Protein AF-A0A251RU11-F1 (afdb_monomer_lite)

Radius of gyration: 13.24 Å; chains: 1; bounding box: 28×26×33 Å

InterPro domains:
  IPR000299 FERM domain [PS50057] (30-76)
  IPR004113 FAD-binding oxidoreductase/transferase, type 4, C-terminal [PF02913] (5-67)

Structure (mmCIF, N/CA/C/O backbone):
data_AF-A0A251RU11-F1
#
_entry.id   AF-A0A251RU11-F1
#
loop_
_atom_site.group_PDB
_atom_site.id
_atom_site.type_symbol
_atom_site.label_atom_id
_atom_site.label_alt_id
_atom_site.label_comp_id
_atom_site.label_asym_id
_atom_site.label_entity_id
_atom_site.label_seq_id
_atom_site.pdbx_PDB_ins_code
_atom_site.Cartn_x
_atom_site.Cartn_y
_atom_site.Cartn_z
_atom_site.occupancy
_atom_site.B_iso_or_equiv
_atom_site.auth_seq_id
_atom_site.auth_comp_id
_atom_site.auth_asym_id
_atom_site.auth_atom_id
_atom_site.pdbx_PDB_model_num
ATOM 1 N N . MET A 1 1 ? 17.400 17.385 -13.163 1.00 60.28 1 MET A N 1
ATOM 2 C CA . MET A 1 1 ? 17.532 17.301 -11.694 1.00 60.28 1 MET A CA 1
ATOM 3 C C . MET A 1 1 ? 16.552 16.238 -11.229 1.00 60.28 1 MET A C 1
ATOM 5 O O . MET A 1 1 ? 15.403 16.314 -11.643 1.00 60.28 1 MET A O 1
ATOM 9 N N . PHE A 1 2 ? 17.003 15.207 -10.514 1.00 68.69 2 PHE A N 1
ATOM 10 C CA . PHE A 1 2 ? 16.114 14.150 -10.018 1.00 68.69 2 PHE A CA 1
ATOM 11 C C . PHE A 1 2 ? 15.338 14.674 -8.805 1.00 68.69 2 PHE A C 1
ATOM 13 O O . PHE A 1 2 ? 15.935 15.291 -7.925 1.00 68.69 2 PHE A O 1
ATOM 20 N N . SER A 1 3 ? 14.023 14.470 -8.786 1.00 79.38 3 SER A N 1
ATOM 21 C CA . SER A 1 3 ? 13.135 14.842 -7.682 1.00 79.38 3 SER A CA 1
ATOM 22 C C . SER A 1 3 ? 12.631 13.588 -6.978 1.00 79.38 3 SER A C 1
ATOM 24 O O . SER A 1 3 ? 12.262 12.621 -7.648 1.00 79.38 3 SER A O 1
ATOM 26 N N . LEU A 1 4 ? 12.579 13.638 -5.649 1.00 81.88 4 LEU A N 1
ATOM 27 C CA . LEU A 1 4 ? 11.867 12.664 -4.827 1.00 81.88 4 LEU A CA 1
ATOM 28 C C . LEU A 1 4 ? 10.383 13.023 -4.818 1.00 81.88 4 LEU A C 1
ATOM 30 O O . LEU A 1 4 ? 10.026 14.166 -4.530 1.00 81.88 4 LEU A O 1
ATOM 34 N N . GLN A 1 5 ? 9.532 12.060 -5.155 1.00 85.50 5 GLN A N 1
ATOM 35 C CA . GLN A 1 5 ? 8.082 12.217 -5.095 1.00 85.50 5 GLN A CA 1
ATOM 36 C C . GLN A 1 5 ? 7.462 11.030 -4.371 1.00 85.50 5 GLN A C 1
ATOM 38 O O . GLN A 1 5 ? 7.918 9.897 -4.523 1.00 85.50 5 GLN A O 1
ATOM 43 N N . VAL A 1 6 ? 6.413 11.311 -3.601 1.00 87.38 6 VAL A N 1
ATOM 44 C CA . VAL A 1 6 ? 5.665 10.303 -2.854 1.00 87.38 6 VAL A CA 1
ATOM 45 C C . VAL A 1 6 ? 4.252 10.229 -3.413 1.00 87.38 6 VAL A C 1
ATOM 47 O O . VAL A 1 6 ? 3.573 11.248 -3.535 1.00 87.38 6 VAL A O 1
ATOM 50 N N . ALA A 1 7 ? 3.821 9.022 -3.759 1.00 87.56 7 ALA A N 1
ATOM 51 C CA . ALA A 1 7 ? 2.444 8.711 -4.110 1.00 87.56 7 ALA A CA 1
ATOM 52 C C . ALA A 1 7 ? 1.807 7.886 -2.991 1.00 87.56 7 ALA A C 1
ATOM 54 O O . ALA A 1 7 ? 2.434 6.966 -2.472 1.00 87.56 7 ALA A O 1
ATOM 55 N N . MET A 1 8 ? 0.563 8.206 -2.640 1.00 89.44 8 MET A N 1
ATOM 56 C CA . MET A 1 8 ? -0.244 7.438 -1.694 1.00 89.44 8 MET A CA 1
ATOM 57 C C . MET A 1 8 ? -1.487 6.931 -2.414 1.00 89.44 8 MET A C 1
ATOM 59 O O . MET A 1 8 ? -2.200 7.714 -3.044 1.00 89.44 8 MET A O 1
ATOM 63 N N . CYS A 1 9 ? -1.739 5.632 -2.316 1.00 89.94 9 CYS A N 1
ATOM 64 C CA . CYS A 1 9 ? -2.860 4.969 -2.969 1.00 89.94 9 CYS A CA 1
ATOM 65 C C . CYS A 1 9 ? -3.650 4.174 -1.928 1.00 89.94 9 CYS A C 1
ATOM 67 O O . CYS A 1 9 ? -3.070 3.363 -1.209 1.00 89.94 9 CYS A O 1
ATOM 69 N N . ASN A 1 10 ? -4.961 4.401 -1.846 1.00 91.94 10 ASN A N 1
ATOM 70 C CA . ASN A 1 10 ? -5.849 3.683 -0.935 1.00 91.94 10 ASN A CA 1
ATOM 71 C C . ASN A 1 10 ? -6.518 2.511 -1.655 1.00 91.94 10 ASN A C 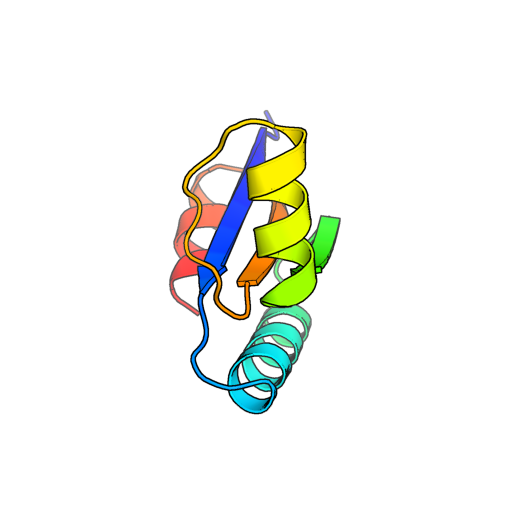1
ATOM 73 O O . ASN A 1 10 ? -6.955 2.649 -2.798 1.00 91.94 10 ASN A O 1
ATOM 77 N N . PHE A 1 11 ? -6.645 1.383 -0.965 1.00 91.25 11 PHE A N 1
ATOM 78 C CA . PHE A 1 11 ? -7.191 0.150 -1.516 1.00 91.25 11 PHE A CA 1
ATOM 79 C C . PHE A 1 11 ? -8.285 -0.427 -0.616 1.00 91.25 11 PHE A C 1
ATOM 81 O O . PHE A 1 11 ? -8.217 -0.297 0.607 1.00 91.25 11 PHE A O 1
ATOM 88 N N . PRO A 1 12 ? -9.294 -1.093 -1.201 1.00 90.81 12 PRO A N 1
ATOM 89 C CA . PRO A 1 12 ? -10.346 -1.739 -0.430 1.00 90.81 12 PRO A CA 1
ATOM 90 C C . PRO A 1 12 ? -9.918 -3.107 0.120 1.00 90.81 12 PRO A C 1
ATOM 92 O O . PRO A 1 12 ? -10.468 -3.545 1.128 1.00 90.81 12 PRO A O 1
ATOM 95 N N . THR A 1 13 ? -8.961 -3.797 -0.518 1.00 92.94 13 THR A N 1
ATOM 96 C CA . THR A 1 13 ? -8.503 -5.126 -0.086 1.00 92.94 13 THR A CA 1
ATOM 97 C C . THR A 1 13 ? -6.984 -5.269 -0.127 1.00 92.94 13 THR A C 1
ATOM 99 O O . THR A 1 13 ? -6.300 -4.650 -0.940 1.00 92.94 13 THR A O 1
ATOM 102 N N . ILE A 1 14 ? -6.449 -6.158 0.718 1.00 92.81 14 ILE A N 1
ATOM 103 C CA . ILE A 1 14 ? -5.013 -6.481 0.748 1.00 92.81 14 ILE A CA 1
ATOM 104 C C . ILE A 1 14 ? -4.531 -7.131 -0.554 1.00 92.81 14 ILE A C 1
ATOM 106 O O . ILE A 1 14 ? -3.367 -7.010 -0.928 1.00 92.81 14 ILE A O 1
ATOM 110 N N . LYS A 1 15 ? -5.436 -7.815 -1.263 1.00 93.88 15 LYS A N 1
ATOM 111 C CA . LYS A 1 15 ? -5.130 -8.430 -2.549 1.00 93.88 15 LYS A CA 1
ATOM 112 C C . LYS A 1 15 ? -4.837 -7.356 -3.596 1.00 93.88 15 LYS A C 1
ATOM 114 O O . LYS A 1 15 ? -3.836 -7.472 -4.293 1.00 93.88 15 LYS A O 1
ATOM 119 N N . ASP A 1 16 ? -5.653 -6.304 -3.651 1.00 91.44 16 ASP A N 1
ATOM 120 C CA . ASP A 1 16 ? -5.468 -5.210 -4.613 1.00 91.44 16 ASP A CA 1
ATOM 121 C C . ASP A 1 16 ? -4.140 -4.477 -4.373 1.00 91.44 16 ASP A C 1
ATOM 123 O O . ASP A 1 16 ? -3.408 -4.188 -5.317 1.00 91.44 16 ASP A O 1
ATOM 127 N N . VAL A 1 17 ? -3.780 -4.260 -3.101 1.00 91.88 17 VAL A N 1
ATOM 128 C CA . VAL A 1 17 ? -2.467 -3.722 -2.705 1.00 91.88 17 VAL A CA 1
ATOM 129 C C . VAL A 1 17 ? -1.331 -4.590 -3.250 1.00 91.88 17 VAL A C 1
ATOM 131 O O . VAL A 1 17 ? -0.384 -4.077 -3.848 1.00 91.88 17 VAL A O 1
ATOM 134 N N . ALA A 1 18 ? -1.404 -5.905 -3.024 1.00 92.12 18 ALA A N 1
ATOM 135 C CA . ALA A 1 18 ? -0.362 -6.839 -3.436 1.00 92.12 18 ALA A CA 1
ATOM 136 C C . ALA A 1 18 ? -0.227 -6.902 -4.964 1.00 92.12 18 ALA A C 1
ATOM 138 O O . ALA A 1 18 ? 0.890 -6.855 -5.480 1.00 92.12 18 ALA A O 1
ATOM 139 N N . ASP A 1 19 ? -1.350 -6.950 -5.682 1.00 92.50 19 ASP A N 1
ATOM 140 C CA . ASP A 1 19 ? -1.376 -6.969 -7.145 1.00 92.50 19 ASP A CA 1
ATOM 141 C C . ASP A 1 19 ? -0.723 -5.703 -7.725 1.00 92.50 19 ASP A C 1
ATOM 143 O O . ASP A 1 19 ? 0.093 -5.793 -8.646 1.00 92.50 19 ASP A O 1
ATOM 147 N N . VAL A 1 20 ? -0.999 -4.530 -7.144 1.00 89.81 20 VAL A N 1
ATOM 148 C CA . VAL A 1 20 ? -0.399 -3.254 -7.572 1.00 89.81 20 VAL A CA 1
ATOM 149 C C . VAL A 1 20 ? 1.087 -3.183 -7.229 1.00 89.81 20 VAL A C 1
ATOM 151 O O . VAL A 1 20 ? 1.881 -2.739 -8.056 1.00 89.81 20 VAL A O 1
ATOM 154 N N . ALA A 1 21 ? 1.503 -3.658 -6.053 1.00 89.44 21 ALA A N 1
ATOM 155 C CA . ALA A 1 21 ? 2.921 -3.718 -5.698 1.00 89.44 21 ALA A CA 1
ATOM 156 C C . ALA A 1 21 ? 3.713 -4.606 -6.678 1.00 89.44 21 ALA A C 1
ATOM 158 O O . ALA A 1 21 ? 4.795 -4.223 -7.131 1.00 89.44 21 ALA A O 1
ATOM 159 N N . ILE A 1 22 ? 3.151 -5.757 -7.064 1.00 90.56 22 ILE A N 1
ATOM 160 C CA . ILE A 1 22 ? 3.737 -6.654 -8.069 1.00 90.56 22 ILE A CA 1
ATOM 161 C C . ILE A 1 22 ? 3.785 -5.969 -9.439 1.00 90.56 22 ILE A C 1
ATOM 163 O O . ILE A 1 22 ? 4.831 -5.983 -10.090 1.00 90.56 22 ILE A O 1
ATOM 167 N N . ALA A 1 23 ? 2.689 -5.341 -9.872 1.00 88.94 23 ALA A N 1
ATOM 168 C CA . ALA A 1 23 ? 2.642 -4.613 -11.138 1.00 88.94 23 ALA A CA 1
ATOM 169 C C . ALA A 1 23 ? 3.693 -3.491 -11.185 1.00 88.94 23 ALA A C 1
ATOM 171 O O . ALA A 1 23 ? 4.420 -3.370 -12.171 1.00 88.94 23 ALA A O 1
ATOM 172 N N . ALA A 1 24 ? 3.849 -2.734 -10.095 1.00 85.62 24 ALA A N 1
ATOM 173 C CA . ALA A 1 24 ? 4.864 -1.694 -9.967 1.00 85.62 24 ALA A CA 1
ATOM 174 C C . ALA A 1 24 ? 6.286 -2.267 -10.076 1.00 85.62 24 ALA A C 1
ATOM 176 O O . ALA A 1 24 ? 7.091 -1.739 -10.844 1.00 85.62 24 ALA A O 1
ATOM 177 N N . MET A 1 25 ? 6.589 -3.382 -9.401 1.00 85.94 25 MET A N 1
ATOM 178 C CA . MET A 1 25 ? 7.888 -4.062 -9.527 1.00 85.94 25 MET A CA 1
ATOM 179 C C . MET A 1 25 ? 8.167 -4.547 -10.958 1.00 85.94 25 MET A C 1
ATOM 181 O O . MET A 1 25 ? 9.302 -4.459 -11.428 1.00 85.94 25 MET A O 1
ATOM 185 N N . LEU A 1 26 ? 7.146 -5.039 -11.666 1.00 87.44 26 LEU A N 1
ATOM 186 C CA . LEU A 1 26 ? 7.273 -5.549 -13.037 1.00 87.44 26 LEU A CA 1
ATOM 187 C C . LEU A 1 26 ? 7.249 -4.449 -14.111 1.00 87.44 26 LEU A C 1
ATOM 189 O O . LEU A 1 26 ? 7.651 -4.698 -15.246 1.00 87.44 26 LEU A O 1
ATOM 193 N N . SER A 1 27 ? 6.820 -3.234 -13.767 1.00 84.38 27 SER A N 1
ATOM 194 C CA . SER A 1 27 ? 6.718 -2.100 -14.698 1.00 84.38 27 SER A CA 1
ATOM 195 C C . SER A 1 27 ? 8.071 -1.517 -15.134 1.00 84.38 27 SER A C 1
ATOM 197 O O . SER A 1 27 ? 8.129 -0.730 -16.079 1.00 84.38 27 SER A O 1
ATOM 199 N N . GLY A 1 28 ? 9.163 -1.869 -14.446 1.00 80.12 28 GLY A N 1
ATOM 200 C CA . GLY A 1 28 ? 10.495 -1.303 -14.686 1.00 80.12 28 GLY A CA 1
ATOM 201 C C . GLY A 1 28 ? 10.669 0.136 -14.181 1.00 80.12 28 GLY A C 1
ATOM 202 O O . GLY A 1 28 ? 11.695 0.762 -14.455 1.00 80.12 28 GLY A O 1
ATOM 203 N N . ILE A 1 29 ? 9.693 0.671 -13.442 1.00 80.75 29 ILE A N 1
ATOM 204 C CA . ILE A 1 29 ? 9.784 1.986 -12.803 1.00 80.75 29 ILE A CA 1
ATOM 205 C C . ILE A 1 29 ? 10.780 1.918 -11.642 1.00 80.75 29 ILE A C 1
ATOM 207 O O . ILE A 1 29 ? 10.771 0.984 -10.842 1.00 80.75 29 ILE A O 1
ATOM 211 N N . GLN A 1 30 ? 11.643 2.931 -11.533 1.00 80.06 30 GLN A N 1
ATOM 212 C CA . GLN A 1 30 ? 12.567 3.044 -10.407 1.00 80.06 30 GLN A CA 1
ATOM 213 C C . GLN A 1 30 ? 11.829 3.499 -9.148 1.00 80.06 30 GLN A C 1
ATOM 215 O O . GLN A 1 30 ? 11.662 4.691 -8.883 1.00 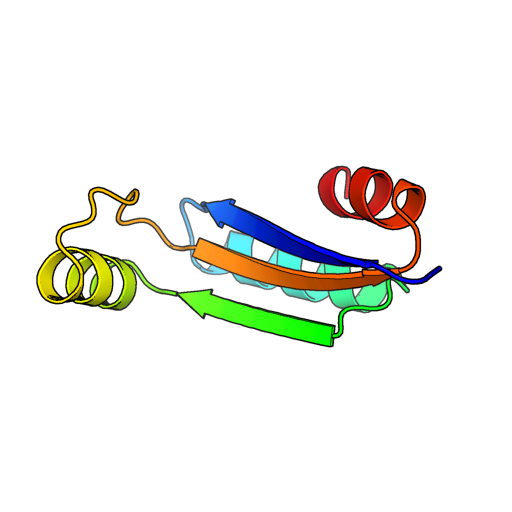80.06 30 GLN A O 1
ATOM 220 N N . VAL A 1 31 ? 11.401 2.511 -8.372 1.00 84.44 31 VAL A N 1
ATOM 221 C CA . VAL A 1 31 ? 10.846 2.708 -7.040 1.00 84.44 31 VAL A CA 1
ATOM 222 C C . VAL A 1 31 ? 11.975 2.662 -6.014 1.00 84.44 31 VAL A C 1
ATOM 224 O O . VAL A 1 31 ? 12.721 1.689 -5.948 1.00 84.44 31 VAL A O 1
ATOM 227 N N . SER A 1 32 ? 12.106 3.729 -5.229 1.00 88.38 32 SER A N 1
ATOM 228 C CA . SER A 1 32 ? 13.047 3.816 -4.105 1.00 88.38 32 SER A CA 1
ATOM 229 C C . SER A 1 32 ? 12.554 2.990 -2.923 1.00 88.38 32 SER A C 1
ATOM 231 O O . SER A 1 32 ? 13.309 2.229 -2.316 1.00 88.38 32 SER A O 1
ATOM 233 N N . ARG A 1 33 ? 11.261 3.124 -2.613 1.00 90.19 33 ARG A N 1
ATOM 234 C CA . ARG A 1 33 ? 10.629 2.515 -1.445 1.00 90.19 33 ARG A CA 1
ATOM 235 C C . ARG A 1 33 ? 9.151 2.264 -1.706 1.00 90.19 33 ARG A C 1
ATOM 237 O O . ARG A 1 33 ? 8.479 3.085 -2.326 1.00 90.19 33 ARG A O 1
ATOM 244 N N . VAL A 1 34 ? 8.664 1.138 -1.197 1.00 90.44 34 VAL A N 1
ATOM 245 C CA . VAL A 1 34 ? 7.240 0.800 -1.133 1.00 90.44 34 VAL A CA 1
ATOM 246 C C . VAL A 1 34 ? 6.920 0.469 0.313 1.00 90.44 34 VAL A C 1
ATOM 248 O O . VAL A 1 34 ? 7.590 -0.380 0.901 1.00 90.44 34 VAL A O 1
ATOM 251 N N . GLU A 1 35 ? 5.917 1.123 0.883 1.00 93.38 35 GLU A N 1
ATOM 252 C CA . GLU A 1 35 ? 5.447 0.848 2.240 1.00 93.38 35 GLU A CA 1
ATOM 253 C C . GLU A 1 35 ? 3.941 0.621 2.233 1.00 93.38 35 GLU A C 1
ATOM 255 O O . GLU A 1 35 ? 3.182 1.415 1.683 1.00 93.38 35 GLU A O 1
ATOM 260 N N . LEU A 1 36 ? 3.516 -0.482 2.844 1.00 93.19 36 LEU A N 1
ATOM 261 C CA . LEU A 1 36 ? 2.116 -0.744 3.129 1.00 93.19 36 LEU A CA 1
ATOM 262 C C . LEU A 1 36 ? 1.806 -0.239 4.536 1.00 93.19 36 LEU A C 1
ATOM 264 O O . LEU A 1 36 ? 2.478 -0.630 5.489 1.00 93.19 36 LEU A O 1
ATOM 268 N N . LEU A 1 37 ? 0.775 0.589 4.640 1.00 92.94 37 LEU A N 1
ATOM 269 C CA . LEU A 1 37 ? 0.166 1.008 5.888 1.00 92.94 37 LEU A CA 1
ATOM 270 C C . LEU A 1 37 ? -1.226 0.389 5.991 1.00 92.94 37 LEU A C 1
ATOM 272 O O . LEU A 1 37 ? -2.074 0.623 5.126 1.00 92.94 37 LEU A O 1
ATOM 276 N N . ASP A 1 38 ? -1.459 -0.400 7.034 1.00 92.69 38 ASP A N 1
ATOM 277 C CA . ASP A 1 38 ? -2.797 -0.901 7.343 1.00 92.69 38 ASP A CA 1
ATOM 278 C C . ASP A 1 38 ? -3.658 0.154 8.056 1.00 92.69 38 ASP A C 1
ATOM 280 O O . ASP A 1 38 ? -3.176 1.200 8.507 1.00 92.69 38 ASP A O 1
ATOM 284 N N . GLU A 1 39 ? -4.960 -0.100 8.152 1.00 93.00 39 GLU A N 1
ATOM 285 C CA . GLU A 1 39 ? -5.899 0.816 8.798 1.00 93.00 39 GLU A CA 1
ATOM 286 C C . GLU A 1 39 ? -5.527 1.122 10.260 1.00 93.00 39 GLU A C 1
ATOM 288 O O . GLU A 1 39 ? -5.717 2.245 10.732 1.00 93.00 39 GLU A O 1
ATOM 293 N N . VAL A 1 40 ? -4.934 0.158 10.973 1.00 94.31 40 VAL A N 1
ATOM 294 C CA . VAL A 1 40 ? -4.526 0.313 12.376 1.00 94.31 40 VAL A CA 1
ATOM 295 C C . VAL A 1 40 ? -3.317 1.244 12.485 1.00 94.31 40 VAL A C 1
ATOM 297 O O . VAL A 1 40 ? -3.268 2.095 13.377 1.00 94.31 40 VAL A O 1
ATOM 300 N N . GLN A 1 41 ? -2.364 1.134 11.565 1.00 92.88 41 GLN A N 1
ATOM 301 C CA . GLN A 1 41 ? -1.201 2.006 11.456 1.00 92.88 41 GLN A CA 1
ATOM 302 C C . GLN A 1 41 ? -1.607 3.426 11.068 1.00 92.88 41 GLN A C 1
ATOM 304 O O . GLN A 1 41 ? -1.141 4.375 11.702 1.00 92.88 41 GLN A O 1
ATOM 309 N N . VAL A 1 42 ? -2.508 3.597 10.092 1.00 92.38 42 VAL A N 1
ATOM 310 C CA . VAL A 1 42 ? -3.007 4.932 9.712 1.00 92.38 42 VAL A CA 1
ATOM 311 C C . VAL A 1 42 ? -3.739 5.586 10.883 1.00 92.38 42 VAL A C 1
ATOM 313 O O . VAL A 1 42 ? -3.493 6.753 11.191 1.00 92.38 42 VAL A O 1
ATOM 316 N N . LYS A 1 43 ? -4.552 4.822 11.617 1.00 93.44 43 LYS A N 1
ATOM 317 C CA . LYS A 1 43 ? -5.198 5.302 12.842 1.00 93.44 43 LYS A CA 1
ATOM 318 C C . LYS A 1 43 ? -4.190 5.723 13.910 1.00 93.44 43 LYS A C 1
ATOM 320 O O . LYS A 1 43 ? -4.353 6.770 14.535 1.00 93.44 43 LYS A O 1
ATOM 325 N N . ALA A 1 44 ? -3.128 4.946 14.118 1.00 94.25 44 ALA A N 1
ATOM 326 C CA . ALA A 1 44 ? -2.067 5.312 15.053 1.00 94.25 44 ALA A CA 1
ATOM 327 C C . ALA A 1 44 ? -1.361 6.616 14.636 1.00 94.25 44 ALA A C 1
ATOM 329 O O . ALA A 1 44 ? -1.082 7.459 15.488 1.00 94.25 44 ALA A O 1
ATOM 330 N N . ILE A 1 45 ? -1.129 6.819 13.334 1.00 93.06 45 ILE A N 1
ATOM 331 C CA . ILE A 1 45 ? -0.552 8.059 12.789 1.00 93.06 45 ILE A CA 1
ATOM 332 C C . ILE A 1 45 ? -1.485 9.246 13.025 1.00 93.06 45 ILE A C 1
ATOM 334 O O . ILE A 1 45 ? -1.011 10.297 13.465 1.00 93.06 45 ILE A O 1
ATOM 338 N N . ASN A 1 46 ? -2.785 9.075 12.771 1.00 94.25 46 ASN A N 1
ATOM 339 C CA . ASN A 1 46 ? -3.807 10.091 13.015 1.00 94.25 46 ASN A CA 1
ATOM 340 C C . ASN A 1 46 ? -3.825 10.523 14.484 1.00 94.25 46 ASN A C 1
ATOM 342 O O . ASN A 1 46 ? -3.785 11.719 14.767 1.00 94.25 46 ASN A O 1
ATOM 346 N N . LEU A 1 47 ? -3.796 9.560 15.411 1.00 94.44 47 LEU A N 1
ATOM 347 C CA . LEU A 1 47 ? -3.770 9.824 16.852 1.00 94.44 47 LEU A CA 1
ATOM 348 C C . LEU A 1 47 ? -2.472 10.503 17.309 1.00 94.44 47 LEU A C 1
ATOM 350 O O . LEU A 1 47 ? -2.519 11.403 18.140 1.00 94.44 47 LEU A O 1
ATOM 354 N N . ALA A 1 48 ? -1.320 10.079 16.785 1.00 95.69 48 ALA A N 1
ATOM 355 C CA . ALA A 1 48 ? -0.023 10.609 17.203 1.00 95.69 48 ALA A CA 1
ATOM 356 C C . ALA A 1 48 ? 0.281 12.006 16.638 1.00 95.69 48 ALA A C 1
ATOM 358 O O . ALA A 1 48 ? 1.038 12.753 17.253 1.00 95.69 48 ALA A O 1
ATOM 359 N N . ASN A 1 49 ? -0.269 12.347 15.467 1.00 94.19 49 ASN A N 1
ATOM 360 C CA . ASN A 1 49 ? 0.060 13.581 14.742 1.00 94.19 49 ASN A CA 1
ATOM 361 C C . ASN A 1 49 ? -1.131 14.534 14.566 1.00 94.19 49 ASN A C 1
ATOM 363 O O . ASN A 1 49 ? -1.006 15.503 13.814 1.00 94.19 49 ASN A O 1
ATOM 367 N N . GLU A 1 50 ? -2.272 14.244 15.201 1.00 93.25 50 GLU A N 1
ATOM 368 C CA . GLU A 1 50 ? -3.518 15.014 15.073 1.00 93.25 50 GLU A CA 1
ATOM 369 C C . GLU A 1 50 ? -3.904 15.222 13.594 1.00 93.25 50 GLU A C 1
ATOM 371 O O . GLU A 1 50 ? -4.139 16.335 13.118 1.00 93.25 50 GLU A O 1
ATOM 376 N N . LYS A 1 51 ? -3.889 14.124 12.828 1.00 89.19 51 LYS A N 1
ATOM 377 C CA . LYS A 1 51 ? -4.256 14.097 11.404 1.00 89.19 51 LYS A CA 1
ATOM 378 C C . LYS A 1 51 ? -5.581 13.374 11.198 1.00 89.19 51 LYS A C 1
ATOM 380 O O . LYS A 1 51 ? -5.976 12.539 12.001 1.00 89.19 51 LYS A O 1
ATOM 385 N N . GLU A 1 52 ? -6.226 13.671 10.076 1.00 90.81 52 GLU A N 1
ATOM 386 C CA . GLU A 1 52 ? -7.46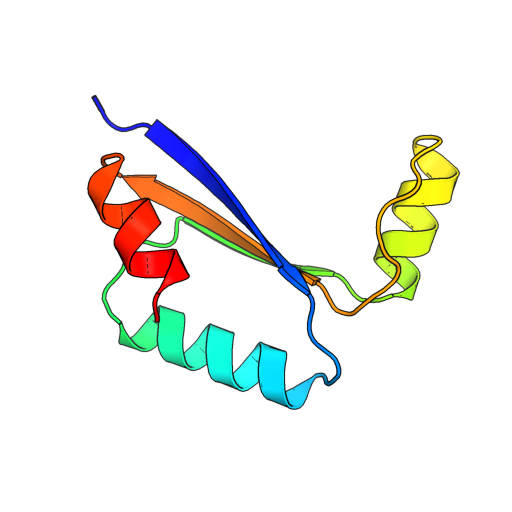6 13.026 9.627 1.00 90.81 52 GLU A CA 1
ATOM 387 C C . GLU A 1 52 ? -7.235 12.324 8.280 1.00 90.81 52 GLU A C 1
ATOM 389 O O . GLU A 1 52 ? -7.932 12.563 7.293 1.00 90.81 52 GLU A O 1
ATOM 394 N N . LEU A 1 53 ? -6.184 11.501 8.199 1.00 89.44 53 LEU A N 1
ATOM 395 C CA . LEU A 1 53 ? -5.930 10.687 7.012 1.00 89.44 53 LEU A CA 1
ATOM 396 C C . LEU A 1 53 ? -6.980 9.568 6.901 1.00 89.44 53 LEU A C 1
ATOM 398 O O . LEU A 1 53 ? -7.437 9.055 7.925 1.00 89.44 53 LEU A O 1
ATOM 402 N N . PRO A 1 54 ? -7.343 9.151 5.677 1.00 89.69 54 PRO A N 1
ATOM 403 C CA . PRO A 1 54 ? -8.297 8.068 5.466 1.00 89.69 54 PRO A CA 1
ATOM 404 C C . PRO A 1 54 ? -7.751 6.738 6.016 1.00 89.69 54 PRO A C 1
ATOM 406 O O . PRO A 1 54 ? -6.750 6.231 5.516 1.00 89.69 54 PRO A O 1
ATOM 409 N N . GLU A 1 55 ? -8.428 6.162 7.017 1.00 91.44 55 GLU A N 1
ATOM 410 C CA . GLU A 1 55 ? -8.089 4.876 7.662 1.00 91.44 55 GLU A CA 1
ATOM 411 C C . GLU A 1 55 ? -8.417 3.677 6.752 1.00 91.44 55 GLU A C 1
ATOM 413 O O . GLU A 1 55 ? -9.307 2.875 7.025 1.00 91.44 55 GLU A O 1
ATOM 418 N N . PHE A 1 56 ? -7.705 3.579 5.633 1.00 92.38 56 PHE A N 1
ATOM 419 C CA . PHE A 1 56 ? -7.778 2.480 4.672 1.00 92.38 56 PHE A CA 1
ATOM 420 C C . PHE A 1 56 ? -6.391 1.878 4.459 1.00 92.38 56 PHE A C 1
ATOM 422 O O . PHE A 1 56 ? -5.377 2.547 4.686 1.00 92.38 56 PHE A O 1
ATOM 429 N N . LEU A 1 57 ? -6.352 0.654 3.925 1.00 93.56 57 LEU A N 1
ATOM 430 C CA . LEU A 1 57 ? -5.126 0.062 3.393 1.00 93.56 57 LEU A CA 1
ATOM 431 C C . LEU A 1 57 ? -4.489 1.038 2.405 1.00 93.56 57 LEU A C 1
ATOM 433 O O . LEU A 1 57 ? -5.086 1.389 1.386 1.00 93.56 57 LEU A O 1
ATOM 437 N N . THR A 1 58 ? -3.291 1.498 2.728 1.00 92.75 58 THR A N 1
ATOM 438 C CA . THR A 1 58 ? -2.603 2.546 1.983 1.00 92.75 58 THR A CA 1
ATOM 439 C C . THR A 1 58 ? -1.249 2.034 1.533 1.00 92.75 58 THR A C 1
ATOM 441 O O . THR A 1 58 ? -0.430 1.627 2.349 1.00 92.75 58 THR A O 1
ATOM 444 N N . LEU A 1 59 ? -0.996 2.070 0.229 1.00 92.62 59 LEU A N 1
ATOM 445 C CA . LEU A 1 59 ? 0.313 1.780 -0.343 1.00 92.62 59 LEU A CA 1
ATOM 446 C C . LEU A 1 59 ? 1.001 3.100 -0.683 1.00 92.62 59 LEU A C 1
ATOM 448 O O . LEU A 1 59 ? 0.455 3.926 -1.420 1.00 92.62 59 LEU A O 1
ATOM 452 N N . MET A 1 60 ? 2.190 3.299 -0.130 1.00 90.88 60 MET A N 1
ATOM 453 C CA . MET A 1 60 ? 2.995 4.493 -0.323 1.00 90.88 60 MET A CA 1
ATOM 454 C C . MET A 1 60 ? 4.215 4.165 -1.183 1.00 90.88 60 MET A C 1
ATOM 456 O O . MET A 1 60 ? 5.001 3.280 -0.847 1.00 90.88 60 MET A O 1
ATOM 460 N N . PHE A 1 61 ? 4.376 4.888 -2.289 1.00 89.50 61 PHE A N 1
ATOM 461 C CA . PHE A 1 61 ? 5.490 4.739 -3.221 1.00 89.50 61 PHE A CA 1
ATOM 462 C C . PHE A 1 61 ? 6.395 5.960 -3.158 1.00 89.50 61 PHE A C 1
ATOM 464 O O . PHE A 1 61 ? 5.960 7.073 -3.453 1.00 89.50 61 PHE A O 1
ATOM 471 N N . GLU A 1 62 ? 7.667 5.746 -2.846 1.00 88.88 62 GLU A N 1
ATOM 472 C CA . GLU A 1 62 ? 8.714 6.742 -3.031 1.00 88.88 62 GLU A CA 1
ATOM 473 C C . GLU A 1 62 ? 9.394 6.500 -4.377 1.00 88.88 62 GLU A C 1
ATOM 475 O O . GLU A 1 62 ? 9.974 5.440 -4.631 1.00 88.88 62 GLU A O 1
ATOM 480 N N . LEU A 1 63 ? 9.329 7.499 -5.247 1.00 85.31 63 LEU A N 1
ATOM 481 C CA . LEU A 1 63 ? 9.875 7.457 -6.594 1.00 85.31 63 LEU A CA 1
ATOM 482 C C . LEU A 1 63 ? 11.032 8.451 -6.695 1.00 85.31 63 LEU A C 1
ATOM 484 O O . LEU A 1 63 ? 10.909 9.611 -6.293 1.00 85.31 63 LEU A O 1
ATOM 488 N N . ILE A 1 64 ? 12.146 8.003 -7.274 1.00 83.88 64 ILE A N 1
ATOM 489 C CA . ILE A 1 64 ? 13.289 8.860 -7.602 1.00 83.88 64 ILE A CA 1
ATOM 490 C C . ILE A 1 64 ? 13.330 8.993 -9.117 1.00 83.88 64 ILE A C 1
ATOM 492 O O . ILE A 1 64 ? 13.518 8.011 -9.832 1.00 83.88 64 ILE A O 1
ATOM 496 N N . GLY A 1 65 ? 13.155 10.207 -9.635 1.00 77.88 65 GLY A N 1
ATOM 497 C CA . GLY A 1 65 ? 13.119 10.373 -11.083 1.00 77.88 65 GLY A CA 1
ATOM 498 C C . GLY A 1 65 ? 12.854 11.789 -11.557 1.00 77.88 65 GLY A C 1
ATOM 499 O O . GLY A 1 65 ? 12.893 12.755 -10.797 1.00 77.88 65 GLY A O 1
ATOM 500 N N . THR A 1 66 ? 12.599 11.912 -12.855 1.00 71.19 66 THR A N 1
ATOM 501 C CA . THR A 1 66 ? 12.070 13.138 -13.456 1.00 71.19 66 THR A CA 1
ATOM 502 C C . THR A 1 66 ? 10.545 13.154 -13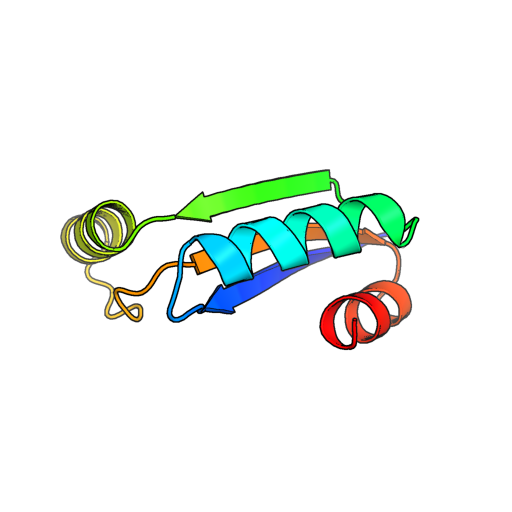.334 1.00 71.19 66 THR A C 1
ATOM 504 O O . THR A 1 66 ? 9.907 12.102 -13.276 1.00 71.19 66 THR A O 1
ATOM 507 N N . SER A 1 67 ? 9.936 14.342 -13.314 1.00 67.12 67 SER A N 1
ATOM 508 C CA . SER A 1 67 ? 8.493 14.525 -13.080 1.00 67.12 67 SER A CA 1
ATOM 509 C C . SER A 1 67 ? 7.594 13.705 -14.017 1.00 67.12 67 SER A C 1
ATOM 511 O O . SER A 1 67 ? 6.517 13.272 -13.620 1.00 67.12 67 SER A O 1
ATOM 513 N N . ASN A 1 68 ? 8.054 13.424 -15.238 1.00 63.53 68 ASN A N 1
ATOM 514 C CA . ASN A 1 68 ? 7.304 12.642 -16.223 1.00 63.53 68 ASN A CA 1
ATOM 515 C C . ASN A 1 68 ? 7.167 11.158 -15.845 1.00 63.53 68 ASN A C 1
ATOM 517 O O . ASN A 1 68 ? 6.166 10.538 -16.194 1.00 63.53 68 ASN A O 1
ATOM 521 N N . LEU A 1 69 ? 8.139 10.592 -15.120 1.00 63.69 69 LEU A N 1
ATOM 522 C CA . LEU A 1 69 ? 8.090 9.195 -14.678 1.00 63.69 69 LEU A CA 1
ATOM 523 C C . LEU A 1 69 ? 6.992 8.982 -13.622 1.00 63.69 69 LEU A C 1
ATOM 525 O O . LEU A 1 69 ? 6.349 7.939 -13.593 1.00 63.69 69 LEU A O 1
ATOM 529 N N . PHE A 1 70 ? 6.728 10.001 -12.802 1.00 62.34 70 PHE A N 1
ATOM 530 C CA . PHE A 1 70 ? 5.713 9.970 -11.747 1.00 62.34 70 PHE A CA 1
ATOM 531 C C . PHE A 1 70 ? 4.283 9.894 -12.296 1.00 62.34 70 PHE A C 1
ATOM 533 O O . PHE A 1 70 ? 3.481 9.082 -11.844 1.00 62.34 70 PHE A O 1
ATOM 540 N N . LEU A 1 71 ? 3.975 10.688 -13.328 1.00 61.59 71 LEU A N 1
ATOM 541 C CA . LEU A 1 71 ? 2.670 10.645 -14.000 1.00 61.59 71 LEU A CA 1
ATOM 542 C C . LEU A 1 71 ? 2.419 9.318 -14.725 1.00 61.59 71 LEU A C 1
ATOM 544 O O . LEU A 1 71 ? 1.268 8.926 -14.892 1.00 61.59 71 LEU A O 1
ATOM 548 N N . PHE A 1 72 ? 3.482 8.650 -15.177 1.00 61.47 72 PHE A N 1
ATOM 549 C CA . PHE A 1 72 ? 3.379 7.320 -15.766 1.00 61.47 72 PHE A CA 1
ATOM 550 C C . PHE A 1 72 ? 3.120 6.262 -14.688 1.00 61.47 72 PHE A C 1
ATOM 552 O O . PHE A 1 72 ? 2.213 5.459 -14.854 1.00 61.47 72 PHE A O 1
ATOM 559 N N . ALA A 1 73 ? 3.838 6.322 -13.560 1.00 61.16 73 ALA A N 1
ATOM 560 C CA . ALA A 1 73 ? 3.679 5.395 -12.437 1.00 61.16 73 ALA A CA 1
ATOM 561 C C . ALA A 1 73 ? 2.270 5.387 -11.834 1.00 61.16 73 ALA A C 1
ATOM 563 O O . ALA A 1 73 ? 1.758 4.327 -11.510 1.00 61.16 73 ALA A O 1
ATOM 564 N N . LEU A 1 74 ? 1.627 6.553 -11.731 1.00 61.16 74 LEU A N 1
ATOM 565 C CA . LEU A 1 74 ? 0.256 6.687 -11.218 1.00 61.16 74 LEU A CA 1
ATOM 566 C C . LEU A 1 74 ? -0.841 6.259 -12.213 1.00 61.16 74 LEU A C 1
ATOM 568 O O . LEU A 1 74 ? -2.023 6.329 -11.882 1.00 61.16 74 LEU A O 1
ATOM 572 N N . ARG A 1 75 ? -0.474 5.908 -13.451 1.00 58.72 75 ARG A N 1
ATOM 573 C CA . ARG A 1 75 ? -1.401 5.455 -14.502 1.00 58.72 75 ARG A CA 1
ATOM 574 C C . ARG A 1 75 ? -1.333 3.952 -14.769 1.00 58.72 75 ARG A C 1
ATOM 576 O O . ARG A 1 75 ? -2.143 3.475 -15.564 1.00 58.72 75 ARG A O 1
ATOM 583 N N . VAL A 1 7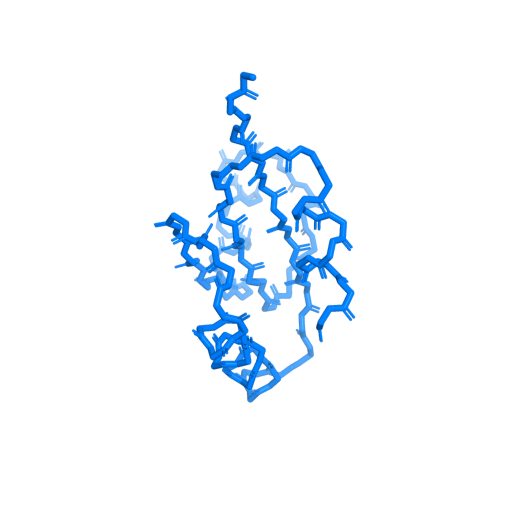6 ? -0.362 3.256 -14.177 1.00 51.50 76 VAL A N 1
ATOM 584 C CA . VAL A 1 76 ? -0.295 1.786 -14.148 1.00 51.50 76 VAL A CA 1
ATOM 585 C C . VAL A 1 76 ? -1.180 1.294 -13.012 1.00 51.50 76 VAL A C 1
ATOM 587 O O . VAL A 1 76 ? -1.899 0.300 -13.243 1.00 51.50 76 VAL A O 1
#

Foldseek 3Di:
DKDKDKDKDFDQDPVVVVVLVVVLVVVPAAWPDKDWDALVNVVVVCVVPVDDDPSGTMIMTIHIGDPVSVVVSVVD

Secondary structure (DSSP, 8-state):
--EEEEEEEEESSHHHHHHHHHHHHHTT--EEEEEEE-HHHHHHHH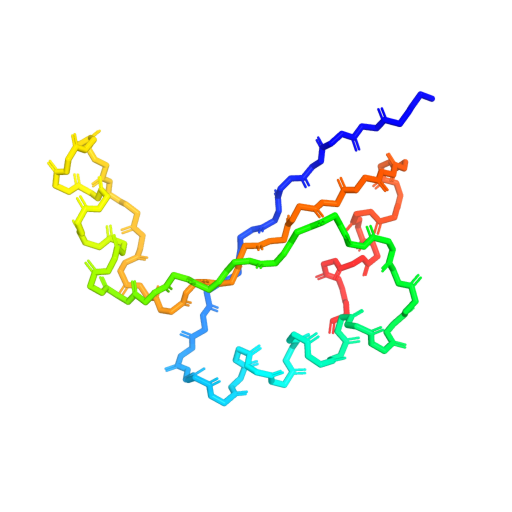HHHT-----SEEEEEEEEE-HHHHHHHTT-

Sequence (76 aa):
MFSLQVAMCNFPTIKDVADVAIAAMLSGIQVSRVELLDEVQVKAINLANEKELPEFLTLMFELIGTSNLFLFALRV

Organism: Helianthus annuus (NCBI:txid4232)

pLDDT: mean 85.09, std 11.13, range [51.5, 95.69]